Protein AF-A0A4Y2SS34-F1 (afdb_monomer_lite)

Structure (mmCIF, N/CA/C/O backbone):
data_AF-A0A4Y2SS34-F1
#
_entry.id   AF-A0A4Y2SS34-F1
#
loop_
_atom_site.group_PDB
_atom_site.id
_atom_site.type_symbol
_atom_site.label_atom_id
_atom_site.label_alt_id
_atom_site.label_comp_id
_atom_site.label_asym_id
_atom_site.label_entity_id
_atom_site.label_seq_id
_atom_site.pdbx_PDB_ins_code
_atom_site.Cartn_x
_atom_site.Cartn_y
_atom_site.Cartn_z
_atom_site.occupancy
_atom_site.B_iso_or_equiv
_atom_site.auth_seq_id
_atom_site.auth_comp_id
_atom_site.auth_asym_id
_atom_site.auth_atom_id
_atom_site.pdbx_PDB_model_num
ATOM 1 N N . MET A 1 1 ? -60.370 7.334 -39.329 1.00 39.31 1 MET A N 1
ATOM 2 C CA . MET A 1 1 ? -60.394 5.929 -39.805 1.00 39.31 1 MET A CA 1
ATOM 3 C C . MET A 1 1 ? -59.576 5.060 -38.853 1.00 39.31 1 MET A C 1
ATOM 5 O O . MET A 1 1 ? -58.742 5.583 -38.133 1.00 39.31 1 MET A O 1
ATOM 9 N N . ARG A 1 2 ? -59.939 3.778 -38.764 1.00 42.94 2 ARG A N 1
ATOM 10 C CA . ARG A 1 2 ? -59.680 2.814 -37.678 1.00 42.94 2 ARG A CA 1
ATOM 11 C C . ARG A 1 2 ? -58.235 2.271 -37.626 1.00 42.94 2 ARG A C 1
ATOM 13 O O . ARG A 1 2 ? -57.712 1.978 -38.686 1.00 42.94 2 ARG A O 1
ATOM 20 N N . ASN A 1 3 ? -57.766 1.985 -36.395 1.00 38.00 3 ASN A N 1
ATOM 21 C CA . ASN A 1 3 ? -57.072 0.764 -35.897 1.00 38.00 3 ASN A CA 1
ATOM 22 C C . ASN A 1 3 ? -55.800 0.259 -36.625 1.00 38.00 3 ASN A C 1
ATOM 24 O O . ASN A 1 3 ? -55.747 0.253 -37.838 1.00 38.00 3 ASN A O 1
ATOM 28 N N . ARG A 1 4 ? -54.778 -0.344 -36.001 1.00 44.12 4 ARG A N 1
ATOM 29 C CA . ARG A 1 4 ? -54.632 -1.107 -34.743 1.00 44.12 4 ARG A CA 1
ATOM 30 C C . ARG A 1 4 ? -53.126 -1.418 -34.606 1.00 44.12 4 ARG A C 1
ATOM 32 O O . ARG A 1 4 ? -52.526 -1.725 -35.624 1.00 44.12 4 ARG A O 1
ATOM 39 N N . CYS A 1 5 ? -52.578 -1.484 -33.394 1.00 38.72 5 CYS A N 1
ATOM 40 C CA . CYS A 1 5 ? -51.682 -2.576 -32.977 1.00 38.72 5 CYS A CA 1
ATOM 41 C C . CYS A 1 5 ? -51.550 -2.561 -31.447 1.00 38.72 5 CYS A C 1
ATOM 43 O O . CYS A 1 5 ? -51.207 -1.552 -30.840 1.00 38.72 5 CYS A O 1
ATOM 45 N N . ARG A 1 6 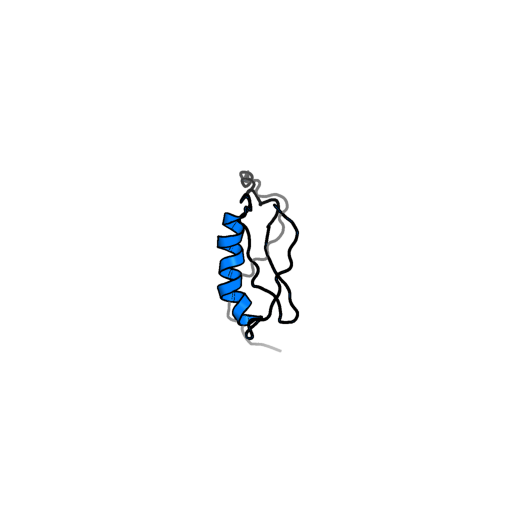? -51.943 -3.685 -30.839 1.00 41.25 6 ARG A N 1
ATOM 46 C CA . ARG A 1 6 ? -52.035 -3.941 -29.398 1.00 41.25 6 ARG A CA 1
ATOM 47 C C . ARG A 1 6 ? -50.641 -3.983 -28.765 1.00 41.25 6 ARG A C 1
ATOM 49 O O . ARG A 1 6 ? -49.811 -4.763 -29.215 1.00 41.25 6 ARG A O 1
ATOM 56 N N . LEU A 1 7 ? -50.440 -3.252 -27.669 1.00 43.56 7 LEU A N 1
ATOM 57 C CA . LEU A 1 7 ? -49.367 -3.527 -26.713 1.00 43.56 7 LEU A CA 1
ATOM 58 C C . LEU A 1 7 ? -49.879 -4.588 -25.732 1.00 43.56 7 LEU A C 1
ATOM 60 O O . LEU A 1 7 ? -50.773 -4.326 -24.929 1.00 43.56 7 LEU A O 1
ATOM 64 N N . GLY A 1 8 ? -49.363 -5.807 -25.855 1.00 38.81 8 GLY A N 1
ATOM 65 C CA . GLY A 1 8 ? -49.462 -6.828 -24.819 1.00 38.81 8 GLY A CA 1
ATOM 66 C C . GLY A 1 8 ? -48.210 -6.758 -23.952 1.00 38.81 8 GLY A C 1
ATOM 67 O O . GLY A 1 8 ? -47.108 -6.779 -24.491 1.00 38.81 8 GLY A O 1
ATOM 68 N N . GLY A 1 9 ? -48.379 -6.663 -22.633 1.00 40.28 9 GLY A N 1
ATOM 69 C CA . GLY A 1 9 ? -47.264 -6.708 -21.685 1.00 40.28 9 GLY A CA 1
ATOM 70 C C . GLY A 1 9 ? -47.482 -5.846 -20.449 1.00 40.28 9 GLY A C 1
ATOM 71 O O . GLY A 1 9 ? -46.895 -4.783 -20.311 1.00 40.28 9 GLY A O 1
ATOM 72 N N . ASN A 1 10 ? -48.360 -6.318 -19.570 1.00 40.41 10 ASN A N 1
ATOM 73 C CA . ASN A 1 10 ? -48.621 -5.800 -18.235 1.00 40.41 10 ASN A CA 1
ATOM 74 C C . ASN A 1 10 ? -47.485 -6.193 -17.277 1.00 40.41 10 ASN A C 1
ATOM 76 O O . ASN A 1 10 ? -47.293 -7.390 -17.094 1.00 40.41 10 ASN A O 1
ATOM 80 N N . VAL A 1 11 ? -46.821 -5.230 -16.625 1.00 45.16 11 VAL A N 1
ATOM 81 C CA . VAL A 1 11 ? -46.448 -5.340 -15.199 1.00 45.16 11 VAL A CA 1
ATOM 82 C C . VAL A 1 11 ? -46.133 -3.960 -14.587 1.00 45.16 11 VAL A C 1
ATOM 84 O O . VAL A 1 11 ? -45.024 -3.448 -14.663 1.00 45.16 11 VAL A O 1
ATOM 87 N N . HIS A 1 12 ? -47.169 -3.383 -13.973 1.00 37.62 12 HIS A N 1
ATOM 88 C CA . HIS A 1 12 ? -47.159 -2.598 -12.728 1.00 37.62 12 HIS A CA 1
ATOM 89 C C . HIS A 1 12 ? -46.118 -1.473 -12.552 1.00 37.62 12 HIS A C 1
ATOM 91 O O . HIS A 1 12 ? -45.256 -1.527 -11.676 1.00 37.62 12 HIS A O 1
ATOM 97 N N . GLY A 1 13 ? -46.301 -0.366 -13.276 1.00 38.25 13 GLY A N 1
ATOM 98 C CA . GLY A 1 13 ? -45.801 0.938 -12.836 1.00 38.25 13 GLY A CA 1
ATOM 99 C C . GLY A 1 13 ? -46.629 1.446 -11.651 1.00 38.25 13 GLY A C 1
ATOM 100 O O . GLY A 1 13 ? -47.673 2.067 -11.845 1.00 38.25 13 GLY A O 1
ATOM 101 N N . HIS A 1 14 ? -46.195 1.162 -10.420 1.00 37.47 14 HIS A N 1
ATOM 102 C CA . HIS A 1 14 ? -46.798 1.754 -9.225 1.00 37.47 14 HIS A CA 1
ATOM 103 C C . HIS A 1 14 ? -46.501 3.259 -9.201 1.00 37.47 14 HIS A C 1
ATOM 105 O O . HIS A 1 14 ? -45.431 3.706 -8.797 1.00 37.47 14 HIS A O 1
ATOM 111 N N . SER A 1 15 ? -47.483 4.041 -9.645 1.00 41.25 15 SER A N 1
ATOM 112 C CA . SER A 1 15 ? -47.542 5.481 -9.413 1.00 41.25 15 SER A CA 1
ATOM 113 C C . SER A 1 15 ? -47.781 5.687 -7.920 1.00 41.25 15 SER A C 1
ATOM 115 O O . SER A 1 15 ? -48.904 5.523 -7.448 1.00 41.25 15 SER A O 1
ATOM 117 N N . ILE A 1 16 ? -46.733 5.972 -7.148 1.00 43.72 16 ILE A N 1
ATOM 118 C CA . ILE A 1 16 ? -46.894 6.264 -5.721 1.00 43.72 16 ILE A CA 1
ATOM 119 C C . ILE A 1 16 ? -47.276 7.739 -5.578 1.00 43.72 16 ILE A C 1
ATOM 121 O O . ILE A 1 16 ? -46.438 8.636 -5.604 1.00 43.72 16 ILE A O 1
ATOM 125 N N . SER A 1 17 ? -48.579 7.987 -5.479 1.00 45.41 17 SER A N 1
ATOM 126 C CA . SER A 1 17 ? -49.155 9.262 -5.057 1.00 45.41 17 SER A CA 1
ATOM 127 C C . SER A 1 17 ? -48.778 9.553 -3.600 1.00 45.41 17 SER A C 1
ATOM 129 O O . SER A 1 17 ? -49.017 8.713 -2.729 1.00 45.41 17 SER A O 1
ATOM 131 N N . PHE A 1 18 ? -48.249 10.745 -3.309 1.00 40.22 18 PHE A N 1
ATOM 132 C CA . PHE A 1 18 ? -48.047 11.217 -1.935 1.00 40.22 18 PHE A CA 1
ATOM 133 C C . PHE A 1 18 ? -49.403 11.515 -1.274 1.00 40.22 18 PHE A C 1
ATOM 135 O O . PHE A 1 18 ? -49.923 12.626 -1.357 1.00 40.22 18 PHE A O 1
ATOM 142 N N . SER A 1 19 ? -49.982 10.510 -0.614 1.00 50.06 19 SER A N 1
ATOM 143 C CA . SER A 1 19 ? -51.044 10.706 0.377 1.00 50.06 19 SER A CA 1
ATOM 144 C C . SER A 1 19 ? -50.413 11.261 1.653 1.00 50.06 19 SER A C 1
ATOM 146 O O . SER A 1 19 ? -49.502 10.649 2.212 1.00 50.06 19 SER A O 1
ATOM 148 N N . ARG A 1 20 ? -50.855 12.445 2.086 1.00 56.19 20 ARG A N 1
ATOM 149 C CA . ARG A 1 20 ? -50.219 13.214 3.166 1.00 56.19 20 ARG A CA 1
ATOM 150 C C . ARG A 1 20 ? -50.449 12.685 4.583 1.00 56.19 20 ARG A C 1
ATOM 152 O O . ARG A 1 20 ? -49.827 13.243 5.472 1.00 56.19 20 ARG A O 1
ATOM 159 N N . ASP A 1 21 ? -51.271 11.658 4.833 1.00 55.19 21 ASP A N 1
ATOM 160 C CA . ASP A 1 21 ? -51.648 11.391 6.237 1.00 55.19 21 ASP A CA 1
ATOM 161 C C . ASP A 1 21 ? -52.137 9.975 6.610 1.00 55.19 21 ASP A C 1
ATOM 163 O O . ASP A 1 21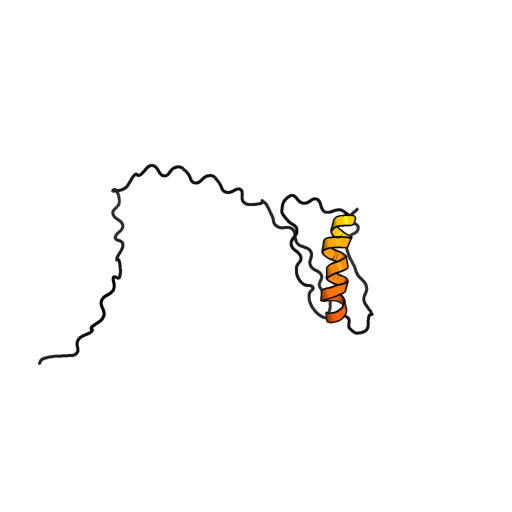 ? -53.015 9.822 7.454 1.00 55.19 21 ASP A O 1
ATOM 167 N N . GLN A 1 22 ? -51.595 8.893 6.032 1.00 54.72 22 GLN A N 1
ATOM 168 C CA . GLN A 1 22 ? -52.020 7.533 6.431 1.00 54.72 22 GLN A CA 1
ATOM 169 C C . GLN A 1 22 ? -50.890 6.490 6.480 1.00 54.72 22 GLN A C 1
ATOM 171 O O . GLN A 1 22 ? -50.864 5.560 5.681 1.00 54.72 22 GLN A O 1
ATOM 176 N N . ASN A 1 23 ? -49.964 6.617 7.441 1.00 54.00 23 ASN A N 1
ATOM 177 C CA . ASN A 1 23 ? -49.347 5.476 8.153 1.00 54.00 23 ASN A CA 1
ATOM 178 C C . ASN A 1 23 ? -48.339 5.961 9.210 1.00 54.00 23 ASN A C 1
ATOM 180 O O . ASN A 1 23 ? -47.125 5.845 9.050 1.00 54.00 23 ASN A O 1
ATOM 184 N N . ARG A 1 24 ? -48.822 6.463 10.350 1.00 51.59 24 ARG A N 1
ATOM 185 C CA . ARG A 1 24 ? -47.975 6.598 11.542 1.00 51.59 24 ARG A CA 1
ATOM 186 C C . ARG A 1 24 ? -47.838 5.227 12.211 1.00 51.59 24 ARG A C 1
ATOM 188 O O . ARG A 1 24 ? -48.385 4.996 13.284 1.00 51.59 24 ARG A O 1
ATOM 195 N N . ARG A 1 25 ? -47.121 4.293 11.580 1.00 61.78 25 ARG A N 1
ATOM 196 C CA . ARG A 1 25 ? -46.525 3.191 12.344 1.00 61.78 25 ARG A CA 1
ATOM 197 C C . ARG A 1 25 ? -45.355 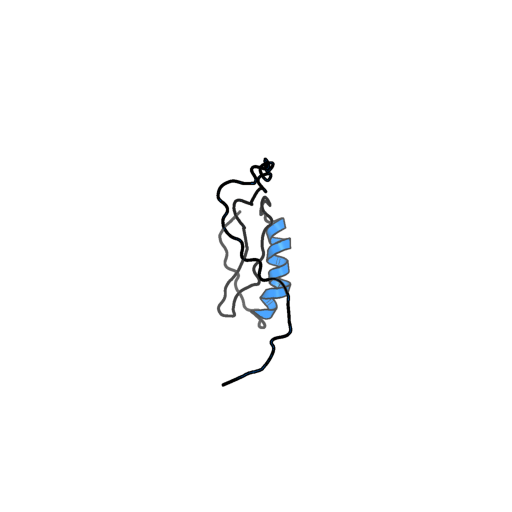3.796 13.098 1.00 61.78 25 ARG A C 1
ATOM 199 O O . ARG A 1 25 ? -44.516 4.450 12.484 1.00 61.78 25 ARG A O 1
ATOM 206 N N . ALA A 1 26 ? -45.331 3.635 14.418 1.00 60.12 26 ALA A N 1
ATOM 207 C CA . ALA A 1 26 ? -44.157 3.963 15.208 1.00 60.12 26 ALA A CA 1
ATOM 208 C C . ALA A 1 26 ? -43.017 3.071 14.707 1.00 60.12 26 ALA A C 1
ATOM 210 O O . ALA A 1 26 ? -42.913 1.905 15.080 1.00 60.12 26 ALA A O 1
ATOM 211 N N . LEU A 1 27 ? -42.222 3.597 13.778 1.00 64.06 27 LEU A N 1
ATOM 212 C CA . LEU A 1 27 ? -40.945 3.011 13.434 1.00 64.06 27 LEU A CA 1
ATOM 213 C C . LEU A 1 27 ? -40.133 3.091 14.718 1.00 64.06 27 LEU A C 1
ATOM 215 O O . LEU A 1 27 ? -39.884 4.189 15.222 1.00 64.06 27 LEU A O 1
ATOM 219 N N . THR A 1 28 ? -39.762 1.941 15.275 1.00 66.88 28 THR A N 1
ATOM 220 C CA . THR A 1 28 ? -38.659 1.902 16.228 1.00 66.88 28 THR A CA 1
ATOM 221 C C . THR A 1 28 ? -37.519 2.661 15.555 1.00 66.88 28 THR A C 1
ATOM 223 O O . THR A 1 28 ? -37.200 2.326 14.407 1.00 66.88 28 THR A O 1
ATOM 226 N N . PRO A 1 29 ? -36.964 3.716 16.178 1.00 70.00 29 PRO A N 1
ATOM 227 C CA . PRO A 1 29 ? -35.856 4.437 15.580 1.00 70.00 29 PRO A CA 1
ATOM 228 C C . PRO A 1 29 ? -34.796 3.405 15.192 1.00 70.00 29 PRO A C 1
ATOM 230 O O . PRO A 1 29 ? -34.464 2.570 16.042 1.00 70.00 29 PRO A O 1
ATOM 233 N N . PRO A 1 30 ? -34.319 3.383 13.933 1.00 71.12 30 PRO A N 1
ATOM 234 C CA . PRO A 1 30 ? -33.222 2.505 13.579 1.00 71.12 30 PRO A CA 1
ATOM 235 C C . PRO A 1 30 ? -32.107 2.778 14.581 1.00 71.12 30 PRO A C 1
ATOM 237 O O . PRO A 1 30 ? -31.742 3.936 14.809 1.00 71.12 30 PRO A O 1
ATOM 240 N N . THR A 1 31 ? -31.630 1.724 15.241 1.00 69.62 31 THR A N 1
ATOM 241 C CA . THR A 1 31 ? -30.464 1.826 16.110 1.00 69.62 31 THR A CA 1
ATOM 242 C C . THR A 1 31 ? -29.381 2.536 15.305 1.00 69.62 31 THR A C 1
ATOM 244 O O . THR A 1 31 ? -29.119 2.109 14.176 1.00 69.62 31 THR A O 1
ATOM 247 N N . PRO A 1 32 ? -28.792 3.637 15.813 1.00 70.88 32 PRO A N 1
ATOM 248 C CA . PRO A 1 32 ? -27.748 4.333 15.086 1.00 70.88 32 PRO A CA 1
ATOM 249 C C . PRO A 1 32 ? -26.641 3.325 14.811 1.00 70.88 32 PRO A C 1
ATOM 251 O O . PRO A 1 32 ? -25.965 2.880 15.738 1.00 70.88 32 PRO A O 1
ATOM 254 N N . VAL A 1 33 ? -26.494 2.906 13.554 1.00 73.25 33 VAL A N 1
ATOM 255 C CA . VAL A 1 33 ? -25.367 2.063 13.175 1.00 73.25 33 VAL A CA 1
ATOM 256 C C . VAL A 1 33 ? -24.137 2.939 13.405 1.00 73.25 33 VAL A C 1
ATOM 258 O O . VAL A 1 33 ? -24.086 4.042 12.844 1.00 73.25 33 VAL A O 1
ATOM 261 N N . PRO A 1 34 ? -23.189 2.544 14.271 1.00 73.50 34 PRO A N 1
ATOM 262 C CA . PRO A 1 34 ? -22.024 3.371 14.528 1.00 73.50 34 PRO A CA 1
ATOM 263 C C . PRO A 1 34 ? -21.214 3.445 13.237 1.00 73.50 34 PRO A C 1
ATOM 265 O O . PRO A 1 34 ? -20.599 2.465 12.8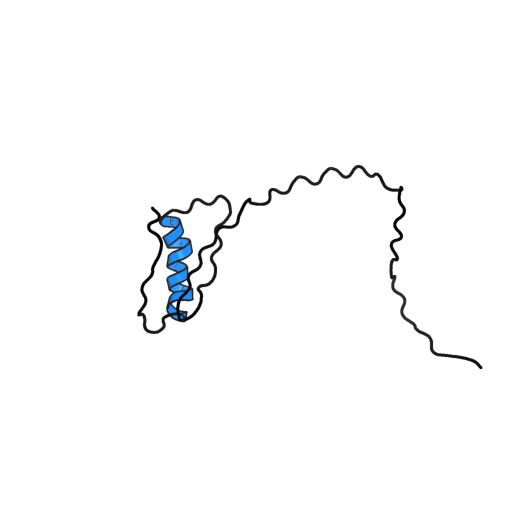22 1.00 73.50 34 PRO A O 1
ATOM 268 N N . HIS A 1 35 ? -21.240 4.597 12.573 1.00 70.81 35 HIS A N 1
ATOM 269 C CA . HIS A 1 35 ? -20.370 4.840 11.434 1.00 70.81 35 HIS A CA 1
ATOM 270 C C . HIS A 1 35 ? -18.991 5.201 11.995 1.00 70.81 35 HIS A C 1
ATOM 272 O O . HIS A 1 35 ? -18.897 6.103 12.837 1.00 70.81 35 HIS A O 1
ATOM 278 N N . PRO A 1 36 ? -17.918 4.504 11.588 1.00 70.94 36 PRO A N 1
ATOM 279 C CA . PRO A 1 36 ? -16.573 4.886 11.980 1.00 70.94 36 PRO A CA 1
ATOM 280 C C . PRO A 1 36 ? -16.308 6.343 11.590 1.00 70.94 36 PRO A C 1
ATOM 282 O O . PRO A 1 36 ? -16.626 6.755 10.478 1.00 70.94 36 PRO A O 1
ATOM 285 N N . LYS A 1 37 ? -15.718 7.125 12.502 1.00 80.88 37 LYS A N 1
ATOM 286 C CA . LYS A 1 37 ? -15.472 8.566 12.298 1.00 80.88 37 LYS A CA 1
ATOM 287 C C . LYS A 1 37 ? -14.511 8.874 11.144 1.00 80.88 37 LYS A C 1
ATOM 289 O O . LYS A 1 37 ? -14.478 10.003 10.672 1.00 80.88 37 LYS A O 1
ATOM 294 N N . GLY A 1 38 ? -13.722 7.895 10.719 1.00 83.81 38 GLY A N 1
ATOM 295 C CA . GLY A 1 38 ? -12.777 8.029 9.625 1.00 83.81 38 GLY A CA 1
ATOM 296 C C . GLY A 1 38 ? -12.232 6.674 9.203 1.00 83.81 38 GLY A C 1
ATOM 297 O O . GLY A 1 38 ? -12.316 5.691 9.947 1.00 83.81 38 GLY A O 1
ATOM 298 N N . VAL A 1 39 ? -11.684 6.646 7.995 1.00 89.31 39 VAL A N 1
ATOM 299 C CA . VAL A 1 39 ? -10.929 5.521 7.449 1.00 89.31 39 VAL A CA 1
ATOM 300 C C . VAL A 1 39 ? -9.474 5.960 7.392 1.00 89.31 39 VAL A C 1
ATOM 302 O O . VAL A 1 39 ? -9.190 7.078 6.976 1.00 89.31 39 VAL A O 1
ATOM 305 N N . VAL A 1 40 ? -8.573 5.097 7.850 1.00 93.31 40 VAL A N 1
ATOM 306 C CA . VAL A 1 40 ? -7.132 5.302 7.709 1.00 93.31 40 VAL A CA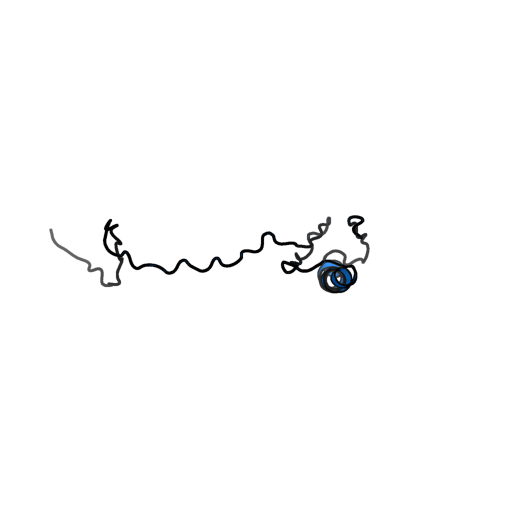 1
ATOM 307 C C . VAL A 1 40 ? -6.647 4.334 6.649 1.00 93.31 40 VAL A C 1
ATOM 309 O O . VAL A 1 40 ? -6.976 3.147 6.695 1.00 93.31 40 VAL A O 1
ATOM 312 N N . ASP A 1 41 ? -5.872 4.826 5.702 1.00 93.88 41 ASP A N 1
ATOM 313 C CA . ASP A 1 41 ? -5.238 4.025 4.673 1.00 93.88 41 ASP A CA 1
ATOM 314 C C . ASP A 1 41 ? -3.750 4.352 4.572 1.00 93.88 41 ASP A C 1
ATOM 316 O O . ASP A 1 41 ? -3.285 5.407 5.000 1.00 93.88 41 ASP A O 1
ATOM 320 N N . TRP A 1 42 ? -3.000 3.395 4.041 1.00 95.88 42 TRP A N 1
ATOM 321 C CA . TRP A 1 42 ? -1.629 3.599 3.607 1.00 95.88 42 TRP A CA 1
ATOM 322 C C . TRP A 1 42 ? -1.568 3.455 2.091 1.00 95.88 42 TRP A C 1
ATOM 324 O O . TRP A 1 42 ? -2.103 2.492 1.522 1.00 95.88 42 TRP A O 1
ATOM 334 N N . MET A 1 43 ? -0.888 4.399 1.449 1.00 96.31 43 MET A N 1
ATOM 335 C CA . MET A 1 43 ? -0.681 4.427 0.010 1.00 96.31 43 MET A CA 1
ATOM 336 C C . MET A 1 43 ? 0.617 5.169 -0.310 1.00 96.31 43 MET A C 1
ATOM 338 O O . MET A 1 43 ? 0.908 6.206 0.279 1.00 96.31 43 MET A O 1
ATOM 342 N N . GLY A 1 44 ? 1.382 4.637 -1.259 1.00 95.69 44 GLY A N 1
ATOM 343 C CA . GLY A 1 44 ? 2.584 5.256 -1.804 1.00 95.69 44 GLY A CA 1
ATOM 344 C C . GLY A 1 44 ? 2.404 5.630 -3.273 1.00 95.69 44 GLY A C 1
ATOM 345 O O . GLY A 1 44 ? 1.639 5.000 -4.011 1.00 95.69 44 GLY A O 1
ATOM 346 N N . ILE A 1 45 ? 3.142 6.649 -3.707 1.00 95.75 45 ILE A N 1
ATOM 347 C CA . ILE A 1 45 ? 3.177 7.121 -5.094 1.00 95.75 45 ILE A CA 1
ATOM 348 C C . ILE A 1 45 ? 4.636 7.204 -5.532 1.00 95.75 45 ILE A C 1
ATOM 350 O O . ILE A 1 45 ? 5.494 7.654 -4.775 1.00 95.75 45 ILE A O 1
ATOM 354 N N . SER A 1 46 ? 4.916 6.789 -6.762 1.00 95.00 46 SER A N 1
ATOM 355 C CA . SER A 1 46 ? 6.204 6.996 -7.413 1.00 95.00 46 SER A CA 1
ATOM 356 C C . SER A 1 46 ? 6.037 7.343 -8.886 1.00 95.00 46 SER A C 1
ATOM 358 O O . SER A 1 46 ? 4.934 7.291 -9.433 1.00 95.00 46 SER A O 1
ATOM 360 N N . ALA A 1 47 ? 7.148 7.658 -9.555 1.00 94.50 47 ALA A N 1
ATOM 361 C CA . ALA A 1 47 ? 7.164 7.884 -11.000 1.00 94.50 47 ALA A CA 1
ATOM 362 C C . ALA A 1 47 ? 6.644 6.673 -11.805 1.00 94.50 47 ALA A C 1
ATOM 364 O O . ALA A 1 47 ? 6.121 6.848 -12.902 1.00 94.50 47 ALA A O 1
ATOM 365 N N . ASN A 1 48 ? 6.732 5.460 -11.248 1.00 95.38 48 ASN A N 1
ATOM 366 C CA . ASN A 1 48 ? 6.305 4.221 -11.906 1.00 95.38 48 ASN A CA 1
ATOM 367 C C . ASN A 1 48 ? 4.839 3.855 -11.606 1.00 95.38 48 ASN A C 1
ATOM 369 O O . ASN A 1 48 ? 4.334 2.846 -12.100 1.00 95.38 48 ASN A O 1
ATOM 373 N N . GLY A 1 49 ? 4.146 4.661 -10.796 1.00 95.38 49 GLY A N 1
ATOM 374 C CA . GLY A 1 49 ? 2.731 4.507 -10.484 1.00 95.38 49 GLY A CA 1
ATOM 375 C C . GLY A 1 49 ? 2.439 4.494 -8.987 1.00 95.38 49 GLY A C 1
ATOM 376 O O . GLY A 1 49 ? 3.238 4.921 -8.158 1.00 95.38 49 GLY A O 1
ATOM 377 N N . VAL A 1 50 ? 1.252 4.002 -8.640 1.00 96.00 50 VAL A N 1
ATOM 378 C CA . VAL A 1 50 ? 0.753 3.982 -7.260 1.00 96.00 50 VAL A CA 1
ATOM 379 C C . VAL A 1 50 ? 0.791 2.578 -6.665 1.00 96.00 50 VAL A C 1
ATOM 381 O O . VAL A 1 50 ? 0.642 1.584 -7.388 1.00 96.00 50 VAL A O 1
ATOM 384 N N . THR A 1 51 ? 0.978 2.479 -5.350 1.00 96.69 51 THR A N 1
ATOM 385 C CA . THR A 1 51 ? 0.812 1.210 -4.628 1.00 96.69 51 THR A CA 1
ATOM 386 C C . THR A 1 51 ? -0.665 0.878 -4.478 1.00 96.69 51 THR A C 1
ATOM 388 O O . THR A 1 51 ? -1.533 1.754 -4.524 1.00 96.69 51 THR A O 1
ATOM 391 N N . LYS A 1 52 ? -0.974 -0.395 -4.239 1.00 95.56 52 LYS A N 1
ATOM 392 C CA . LYS A 1 52 ? -2.316 -0.785 -3.814 1.00 95.56 52 LYS A CA 1
ATOM 393 C C . LYS A 1 52 ? -2.656 -0.103 -2.474 1.00 95.56 52 LYS A C 1
ATOM 395 O O . LYS A 1 52 ? -1.867 -0.248 -1.537 1.00 95.56 52 LYS A O 1
ATOM 400 N N . PRO A 1 53 ? -3.802 0.596 -2.345 1.00 95.12 53 PRO A N 1
ATOM 401 C CA . PRO A 1 53 ? -4.223 1.169 -1.069 1.00 95.12 53 PRO A CA 1
ATOM 402 C C . PRO A 1 53 ? -4.442 0.076 -0.022 1.00 95.12 53 PRO A C 1
ATOM 404 O O . PRO A 1 53 ? -5.043 -0.968 -0.309 1.00 95.12 53 PRO A O 1
ATOM 407 N N . ARG A 1 54 ? -3.961 0.308 1.201 1.00 95.62 54 ARG A N 1
ATOM 408 C CA . ARG A 1 54 ? -4.073 -0.636 2.321 1.00 95.62 54 ARG A CA 1
ATOM 409 C C . ARG A 1 54 ? -4.859 0.010 3.449 1.00 95.62 54 ARG A C 1
ATOM 411 O O . ARG A 1 54 ? -4.335 0.830 4.192 1.00 95.62 54 ARG A O 1
ATOM 418 N N . PHE A 1 55 ? -6.122 -0.385 3.572 1.00 93.94 55 PHE A N 1
ATOM 419 C CA . PHE A 1 55 ? -7.018 0.134 4.598 1.00 93.94 55 PHE A CA 1
ATOM 420 C C . PHE A 1 55 ? -6.713 -0.467 5.971 1.00 93.94 55 PHE A C 1
ATOM 422 O O . PHE A 1 55 ? -6.598 -1.684 6.134 1.00 93.94 55 PHE A O 1
ATOM 429 N N . VAL A 1 56 ? -6.624 0.404 6.967 1.00 92.81 56 VAL A N 1
ATOM 430 C CA . VAL A 1 56 ? -6.488 0.063 8.378 1.00 92.81 56 VAL A CA 1
ATOM 431 C C . VAL A 1 56 ? -7.883 -0.026 8.985 1.00 92.81 56 VAL A C 1
ATOM 433 O O . VAL A 1 56 ? -8.726 0.851 8.789 1.00 92.81 56 VAL A O 1
ATOM 436 N N . GLN A 1 57 ? -8.146 -1.104 9.725 1.00 90.44 57 GLN A N 1
ATOM 437 C CA . GLN A 1 57 ? -9.442 -1.271 10.376 1.00 90.44 57 GLN A CA 1
ATOM 438 C C . GLN A 1 57 ? -9.662 -0.166 11.423 1.00 90.44 57 GLN A C 1
ATOM 440 O O . GLN A 1 57 ? -8.754 0.093 12.223 1.00 90.44 57 GLN A O 1
ATOM 445 N N . PRO A 1 58 ? -10.853 0.456 11.479 1.00 90.62 58 PRO A N 1
ATOM 446 C CA . PRO A 1 58 ? -11.154 1.479 12.472 1.00 90.62 58 PRO A CA 1
ATOM 447 C C . PRO A 1 58 ? -10.872 1.012 13.905 1.00 90.62 58 PRO A C 1
ATOM 449 O O . PRO A 1 58 ? -11.205 -0.109 14.278 1.00 90.62 58 PRO A O 1
ATOM 452 N N . GLY A 1 59 ? -10.250 1.875 14.711 1.00 88.25 59 GLY A N 1
ATOM 453 C CA . GLY A 1 59 ? -9.855 1.556 16.090 1.00 88.25 59 GLY A CA 1
ATOM 454 C C . GLY A 1 59 ? -8.551 0.759 16.222 1.00 88.25 59 GLY A C 1
ATOM 455 O O . GLY A 1 59 ? -8.076 0.559 17.339 1.00 88.25 59 GLY A O 1
ATOM 456 N N . THR A 1 60 ? -7.930 0.344 15.113 1.00 91.50 60 THR A N 1
ATOM 457 C CA . THR A 1 60 ? -6.618 -0.315 15.145 1.00 91.50 60 THR A CA 1
ATOM 458 C C . THR A 1 60 ? -5.521 0.696 15.447 1.00 91.50 60 THR A C 1
ATOM 460 O O . THR A 1 60 ? -5.362 1.688 14.738 1.00 91.50 60 THR A O 1
ATOM 463 N N . LYS A 1 61 ? -4.714 0.418 16.473 1.00 91.44 61 LYS A N 1
ATOM 464 C CA . LYS A 1 61 ? -3.495 1.183 16.745 1.00 91.44 61 LYS A CA 1
ATOM 465 C C . LYS A 1 61 ? -2.389 0.740 15.789 1.00 91.44 61 LYS A C 1
ATOM 467 O O . LYS A 1 61 ? -1.943 -0.406 15.855 1.00 91.44 61 LYS A O 1
ATOM 472 N N . ILE A 1 62 ? -1.928 1.655 14.942 1.00 93.50 62 ILE A N 1
ATOM 473 C CA . ILE A 1 62 ? -0.747 1.435 14.107 1.00 93.50 62 ILE A CA 1
ATOM 474 C C . ILE A 1 62 ? 0.480 1.484 15.021 1.00 93.50 62 ILE A C 1
ATOM 476 O O . ILE A 1 62 ? 0.663 2.417 15.796 1.00 93.50 62 ILE A O 1
ATOM 480 N N . ASN A 1 63 ? 1.276 0.425 14.981 1.00 95.00 63 ASN A N 1
ATOM 481 C CA . ASN A 1 63 ? 2.564 0.316 15.653 1.00 95.00 63 ASN A CA 1
ATOM 482 C C . ASN A 1 63 ? 3.559 -0.328 14.681 1.00 95.00 63 ASN A C 1
ATOM 484 O O . ASN A 1 63 ? 3.159 -0.816 13.621 1.00 95.00 63 ASN A O 1
ATOM 488 N N . SER A 1 64 ? 4.833 -0.385 15.057 1.00 94.81 64 SER A N 1
ATOM 489 C CA . SER A 1 64 ? 5.891 -0.940 14.205 1.00 94.81 64 SER A CA 1
ATOM 490 C C . SER A 1 64 ? 5.612 -2.374 13.738 1.00 94.81 64 SER A C 1
ATOM 492 O O . SER A 1 64 ? 5.768 -2.683 12.558 1.00 94.81 64 SER A O 1
ATOM 494 N N . LYS A 1 65 ? 5.120 -3.255 14.620 1.00 96.50 65 LYS A N 1
ATOM 495 C CA . LYS A 1 65 ? 4.773 -4.639 14.252 1.00 96.50 65 LYS A CA 1
ATOM 496 C C . LYS A 1 65 ? 3.654 -4.683 13.211 1.00 96.50 65 LYS A C 1
ATOM 498 O O . LYS A 1 65 ? 3.760 -5.412 12.226 1.00 96.50 65 LYS A O 1
ATOM 503 N N . TYR A 1 66 ? 2.599 -3.897 13.416 1.00 95.75 66 TYR A N 1
ATOM 504 C CA . TYR A 1 66 ? 1.498 -3.782 12.466 1.00 95.75 66 TYR A CA 1
ATOM 505 C C . TYR A 1 66 ? 1.997 -3.257 11.120 1.00 95.75 66 TYR A C 1
ATOM 507 O O . TYR A 1 66 ? 1.685 -3.844 10.087 1.00 95.75 66 TYR A O 1
ATOM 515 N N . TYR A 1 67 ? 2.802 -2.193 11.133 1.00 95.88 67 TYR A N 1
ATOM 516 C CA . TYR A 1 67 ? 3.363 -1.590 9.931 1.00 95.88 67 TYR A CA 1
ATOM 517 C C . TYR A 1 67 ? 4.199 -2.609 9.139 1.00 95.88 67 TYR A C 1
ATOM 519 O O . TYR A 1 67 ? 3.925 -2.860 7.966 1.00 95.88 67 TYR A O 1
ATOM 527 N N . ILE A 1 68 ? 5.125 -3.317 9.793 1.00 96.25 68 ILE A N 1
ATOM 528 C CA . ILE A 1 68 ? 5.954 -4.338 9.137 1.00 96.25 68 ILE A CA 1
ATOM 529 C C . ILE A 1 68 ? 5.094 -5.455 8.527 1.00 96.25 68 ILE A C 1
ATOM 531 O O . ILE A 1 68 ? 5.310 -5.863 7.385 1.00 96.25 68 ILE A O 1
ATOM 535 N N . GLU A 1 69 ? 4.124 -5.981 9.277 1.00 96.75 69 GLU A N 1
ATOM 536 C CA . GLU A 1 69 ? 3.354 -7.156 8.857 1.00 96.75 69 GLU A CA 1
ATOM 537 C C . GLU A 1 69 ? 2.258 -6.850 7.839 1.00 96.75 69 GLU A C 1
ATOM 539 O O . GLU A 1 69 ? 2.013 -7.660 6.943 1.00 96.75 69 GLU A O 1
ATOM 544 N N . LYS A 1 70 ? 1.560 -5.726 8.000 1.00 95.62 70 LYS A N 1
ATOM 545 C CA . LYS A 1 70 ? 0.351 -5.403 7.234 1.00 95.62 70 LYS A CA 1
ATOM 546 C C . LYS A 1 70 ? 0.608 -4.411 6.109 1.00 95.62 70 LYS A C 1
ATOM 548 O O . LYS A 1 70 ? -0.161 -4.409 5.149 1.00 95.62 70 LYS A O 1
ATOM 553 N N . ILE A 1 71 ? 1.674 -3.617 6.203 1.00 95.19 71 ILE A N 1
ATOM 554 C CA . ILE A 1 71 ? 2.020 -2.599 5.210 1.00 95.19 71 ILE A CA 1
ATOM 555 C C . ILE A 1 71 ? 3.277 -3.003 4.437 1.00 95.19 71 ILE A C 1
ATOM 557 O O . ILE A 1 71 ? 3.183 -3.306 3.248 1.00 95.19 71 ILE A O 1
ATOM 561 N N . LEU A 1 72 ? 4.424 -3.098 5.115 1.00 95.12 72 LEU A N 1
ATOM 562 C CA . LEU A 1 72 ? 5.725 -3.239 4.457 1.00 95.12 72 LEU A CA 1
ATOM 563 C C . LEU A 1 72 ? 5.902 -4.593 3.757 1.00 95.12 72 LEU A C 1
ATOM 565 O O . LEU A 1 72 ? 6.248 -4.636 2.578 1.00 95.12 72 LEU A O 1
ATOM 569 N N . LYS A 1 73 ? 5.633 -5.712 4.445 1.00 96.19 73 LYS A N 1
ATOM 570 C CA . LYS A 1 73 ? 5.742 -7.057 3.845 1.00 96.19 73 LYS A CA 1
ATOM 571 C C . LYS A 1 73 ? 4.866 -7.196 2.590 1.00 96.19 73 LYS A C 1
ATOM 573 O O . LYS A 1 73 ? 5.380 -7.635 1.560 1.00 96.19 73 LYS A O 1
ATOM 578 N N . PRO A 1 74 ? 3.573 -6.823 2.626 1.00 95.75 74 PRO A N 1
ATOM 579 C CA . PRO A 1 74 ? 2.749 -6.846 1.427 1.00 95.75 74 PRO A CA 1
ATOM 580 C C . PRO A 1 74 ? 3.190 -5.858 0.338 1.00 95.75 74 PRO A C 1
ATOM 582 O O . PRO A 1 74 ? 3.112 -6.208 -0.834 1.00 95.75 74 PRO A O 1
ATOM 585 N N . PHE A 1 75 ? 3.673 -4.659 0.689 1.00 95.38 75 PHE A N 1
ATOM 586 C CA . PHE A 1 75 ? 4.221 -3.710 -0.289 1.00 95.38 75 PHE A CA 1
ATOM 587 C C . PHE A 1 75 ? 5.401 -4.319 -1.056 1.00 95.38 75 PHE A C 1
ATOM 589 O O . PHE A 1 75 ? 5.391 -4.320 -2.284 1.00 95.38 75 PHE A O 1
ATOM 596 N N . ILE A 1 76 ? 6.373 -4.905 -0.350 1.00 94.06 76 ILE A N 1
ATOM 597 C CA . ILE A 1 76 ? 7.542 -5.543 -0.973 1.00 94.06 76 ILE A CA 1
ATOM 598 C C . ILE A 1 76 ? 7.113 -6.696 -1.890 1.00 94.06 76 ILE A C 1
ATOM 600 O O . ILE A 1 76 ? 7.647 -6.863 -2.982 1.00 94.06 76 ILE A O 1
ATOM 604 N N . LYS A 1 77 ? 6.130 -7.490 -1.456 1.00 94.00 77 LYS A N 1
ATOM 605 C CA . LYS A 1 77 ? 5.670 -8.658 -2.209 1.00 94.00 77 LYS A CA 1
ATOM 606 C C . LYS A 1 77 ? 4.877 -8.291 -3.466 1.00 94.00 77 LYS A C 1
ATOM 608 O O . LYS A 1 77 ? 5.105 -8.883 -4.516 1.00 94.00 77 LYS A O 1
ATOM 613 N N . ASP A 1 78 ? 3.925 -7.369 -3.344 1.00 93.56 78 ASP A N 1
ATOM 614 C CA . ASP A 1 78 ? 2.909 -7.144 -4.378 1.00 93.56 78 ASP A CA 1
ATOM 615 C C . ASP A 1 78 ? 3.218 -5.917 -5.251 1.00 93.56 78 ASP A C 1
ATOM 617 O O . ASP A 1 78 ? 2.964 -5.919 -6.456 1.00 93.56 78 ASP A O 1
ATOM 621 N N . ASP A 1 79 ? 3.732 -4.844 -4.646 1.00 95.12 79 ASP A N 1
ATOM 622 C CA . ASP A 1 79 ? 3.858 -3.536 -5.290 1.00 95.12 79 ASP A CA 1
ATOM 623 C C . ASP A 1 79 ? 5.292 -3.246 -5.727 1.00 95.12 79 ASP A C 1
ATOM 625 O O . ASP A 1 79 ? 5.501 -2.779 -6.843 1.00 95.12 79 ASP A O 1
ATOM 629 N N . TYR A 1 80 ? 6.285 -3.556 -4.892 1.00 94.62 80 TYR A N 1
ATOM 630 C CA . TYR A 1 80 ? 7.686 -3.236 -5.161 1.00 94.62 80 TYR A CA 1
ATOM 631 C C . TYR A 1 80 ? 8.192 -3.900 -6.444 1.00 94.62 80 TYR A C 1
ATOM 633 O O . TYR A 1 80 ? 8.681 -3.205 -7.325 1.00 94.62 80 TYR A O 1
ATOM 641 N N . CYS A 1 81 ? 7.995 -5.212 -6.615 1.00 91.81 81 CYS A N 1
ATOM 642 C CA . CYS A 1 81 ? 8.429 -5.909 -7.832 1.00 91.81 81 CYS A CA 1
ATOM 643 C C . CYS A 1 81 ? 7.724 -5.395 -9.099 1.00 91.81 81 CYS A C 1
ATOM 645 O O . CYS A 1 81 ? 8.314 -5.399 -10.177 1.00 91.81 81 CYS A O 1
ATOM 647 N N . ARG A 1 82 ? 6.469 -4.941 -8.977 1.00 94.94 82 ARG A N 1
ATOM 648 C CA . ARG A 1 82 ? 5.697 -4.368 -10.088 1.00 94.94 82 ARG A CA 1
ATOM 649 C C . ARG A 1 82 ? 6.177 -2.961 -10.446 1.00 94.94 82 ARG A C 1
ATOM 651 O O . ARG A 1 82 ? 6.220 -2.619 -11.622 1.00 94.94 82 ARG A O 1
ATOM 658 N N . LEU A 1 83 ? 6.477 -2.142 -9.439 1.00 95.44 83 LEU A N 1
ATOM 659 C CA . LEU A 1 83 ? 6.861 -0.739 -9.606 1.00 95.44 83 LEU A CA 1
ATOM 660 C C . LEU A 1 83 ? 8.354 -0.574 -9.913 1.00 95.44 83 LEU A C 1
ATOM 662 O O . LEU A 1 83 ? 8.728 0.397 -10.561 1.00 95.44 83 LEU A O 1
ATOM 666 N N . TYR A 1 84 ? 9.202 -1.499 -9.466 1.00 94.81 84 TYR A N 1
ATOM 667 C CA . TYR A 1 84 ? 10.661 -1.404 -9.546 1.00 94.81 84 TYR A CA 1
ATOM 668 C C . TYR A 1 84 ? 11.278 -2.748 -9.959 1.00 94.81 84 TYR A C 1
ATOM 670 O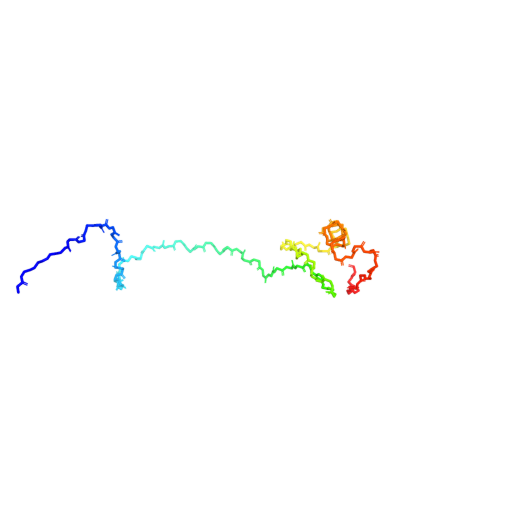 O . TYR A 1 84 ? 11.944 -3.404 -9.156 1.00 94.81 84 TYR A O 1
ATOM 678 N N . PRO A 1 85 ? 11.101 -3.176 -11.222 1.00 90.88 85 PRO A N 1
ATOM 679 C CA . PRO A 1 85 ? 11.632 -4.455 -11.706 1.00 90.88 85 PRO A CA 1
ATOM 680 C C . PRO A 1 85 ? 13.167 -4.534 -11.653 1.00 90.88 85 PRO A C 1
ATOM 682 O O . PRO A 1 85 ? 13.723 -5.624 -11.570 1.00 90.88 85 PRO A O 1
ATOM 685 N N . ASN A 1 86 ? 13.847 -3.383 -11.654 1.00 92.38 86 ASN A N 1
ATOM 686 C CA . ASN A 1 86 ? 15.307 -3.290 -11.587 1.00 92.38 86 ASN A CA 1
ATOM 687 C C . ASN A 1 86 ? 15.851 -3.266 -10.147 1.00 92.38 86 ASN A C 1
ATOM 689 O O . ASN A 1 86 ? 17.063 -3.265 -9.960 1.00 92.38 86 ASN A O 1
ATOM 693 N N . GLY A 1 87 ? 14.978 -3.212 -9.135 1.00 87.19 87 GLY A N 1
ATOM 694 C CA . GLY A 1 87 ? 15.373 -3.212 -7.724 1.00 87.19 87 GLY A CA 1
ATOM 695 C C . GLY A 1 87 ? 15.935 -1.890 -7.183 1.00 87.19 87 GLY A C 1
ATOM 696 O O . GLY A 1 87 ? 16.335 -1.837 -6.023 1.00 87.19 87 GLY A O 1
ATOM 697 N N . ASP A 1 88 ? 15.951 -0.817 -7.975 1.00 90.00 88 ASP A N 1
ATOM 698 C CA . ASP A 1 88 ? 16.387 0.505 -7.518 1.00 90.00 88 ASP A CA 1
ATOM 699 C C . ASP A 1 88 ? 15.187 1.332 -7.036 1.00 90.00 88 ASP A C 1
ATOM 701 O O . ASP A 1 88 ? 14.346 1.753 -7.836 1.00 90.00 88 ASP A O 1
ATOM 705 N N . ALA A 1 89 ? 15.072 1.506 -5.717 1.00 90.81 89 ALA A N 1
ATOM 706 C CA . ALA A 1 89 ? 14.069 2.370 -5.104 1.00 90.81 89 ALA A CA 1
ATOM 707 C C . ALA A 1 89 ? 14.495 2.834 -3.708 1.00 90.81 89 ALA A C 1
ATOM 709 O O . ALA A 1 89 ? 15.116 2.093 -2.945 1.00 90.81 89 ALA A O 1
ATOM 710 N N . VAL A 1 90 ? 14.048 4.033 -3.341 1.00 93.62 90 VAL A N 1
ATOM 711 C CA . VAL A 1 90 ? 14.167 4.584 -1.989 1.00 93.62 90 VAL A CA 1
ATOM 712 C C . VAL A 1 90 ? 12.765 4.801 -1.432 1.00 93.62 90 VAL A C 1
ATOM 714 O O . VAL A 1 90 ? 11.930 5.438 -2.074 1.00 93.62 90 VAL A O 1
ATOM 717 N N . LEU A 1 91 ? 12.499 4.259 -0.242 1.00 93.44 91 LEU A N 1
ATOM 718 C CA . LEU A 1 91 ? 11.254 4.503 0.482 1.00 93.44 91 LEU A CA 1
ATOM 719 C C . LEU A 1 91 ? 11.406 5.784 1.311 1.00 93.44 91 LEU A C 1
ATOM 721 O O . LEU A 1 91 ? 12.301 5.874 2.149 1.00 93.44 91 LEU A O 1
ATOM 725 N N . HIS A 1 92 ? 10.542 6.765 1.063 1.00 94.94 92 HIS A N 1
ATOM 726 C CA . HIS A 1 92 ? 10.478 8.009 1.824 1.00 94.94 92 HIS A CA 1
ATOM 727 C C . HIS A 1 92 ? 9.142 8.076 2.563 1.00 94.94 92 HIS A C 1
ATOM 729 O O . HIS A 1 92 ? 8.087 8.012 1.934 1.00 94.94 92 HIS A O 1
ATOM 735 N N . GLU A 1 93 ? 9.200 8.191 3.886 1.00 94.06 93 GLU A N 1
ATOM 736 C CA . GLU A 1 93 ? 8.047 8.273 4.785 1.00 94.06 93 GLU A CA 1
ATOM 737 C C . GLU A 1 93 ? 8.305 9.339 5.856 1.00 94.06 93 GLU A C 1
ATOM 739 O O . GLU A 1 93 ? 9.403 9.900 5.938 1.00 94.06 93 GLU A O 1
ATOM 744 N N . ASP A 1 94 ? 7.282 9.644 6.654 1.00 94.25 94 ASP A N 1
ATOM 745 C CA . ASP A 1 94 ? 7.437 10.531 7.799 1.00 94.25 94 ASP A CA 1
ATOM 746 C C . ASP A 1 94 ? 8.236 9.868 8.937 1.00 94.25 94 ASP A C 1
ATOM 748 O O . ASP A 1 94 ? 8.576 8.686 8.910 1.00 94.25 94 ASP A O 1
ATOM 752 N N . SER A 1 95 ? 8.571 10.658 9.955 1.00 94.38 95 SER A N 1
ATOM 753 C CA . SER A 1 95 ? 9.354 10.197 11.105 1.00 94.38 95 SER A CA 1
ATOM 754 C C . SER A 1 95 ? 8.480 9.627 12.231 1.00 94.38 95 SER A C 1
ATOM 756 O O . SER A 1 95 ? 8.845 9.770 13.402 1.00 94.38 95 SER A O 1
ATOM 758 N N . ALA A 1 96 ? 7.300 9.073 11.923 1.00 91.12 96 ALA A N 1
ATOM 759 C CA . ALA A 1 96 ? 6.392 8.560 12.945 1.00 91.12 96 ALA A CA 1
ATOM 760 C C . ALA A 1 96 ? 7.069 7.483 13.829 1.00 91.12 96 ALA A C 1
ATOM 762 O O . ALA A 1 96 ? 7.860 6.681 13.326 1.00 91.12 96 ALA A O 1
ATOM 763 N N . PRO A 1 97 ? 6.788 7.475 15.148 1.00 85.62 97 PRO A N 1
ATOM 764 C CA . PRO A 1 97 ? 7.445 6.590 16.112 1.00 85.62 97 PRO A CA 1
ATOM 765 C C . PRO A 1 97 ? 6.992 5.123 16.048 1.00 85.62 97 PRO A C 1
ATOM 767 O O . PRO A 1 97 ? 5.816 4.850 15.705 1.00 85.62 97 PRO A O 1
#

pLDDT: mean 78.18, std 21.53, range [37.47, 96.75]

Radius of gyration: 28.33 Å; chains: 1; bounding box: 77×22×56 Å

Organism: Araneus ventricosus (NCBI:txid182803)

Sequence (97 aa):
MRNRCRLGGNVHGHSISFSRDQNRRALTPPTPVPHPKGVVDWMGISANGVTKPRFVQPGTKINSKYYIEKILKPFIKDDYCRLYPNGDAVLHEDSAP

InterPro domains:
  IPR036397 Ribonuclease H superfamily [G3DSA:3.30.420.10] (5-97)

Secondary structure (DSSP, 8-state):
-------------------SSS----PPPPP-----S--EEE--EETTEEPPPEEEPTTPPP-HHHIIIIIIHHIIIIIIHHH-TT-----------

Foldseek 3Di:
DDDDDDDDDDDDPPPDDPPPDPDPDPDPPPDPPDDQPDWDWDKDADPQGIFDIQTDDRPDDDDPVCCVPRPVVCCVVPPCCNSCVPNDDDDDDDPDD